Protein AF-A0A3D4HTX9-F1 (afdb_monomer_lite)

Secondary structure (DSSP, 8-state):
--GGG--TTTT-PPPHHHHHHHHHHHHTSHHHHHHHHHHHHHHTT--S-SSPPPS-TT--EE----TT-EE-TTSSEE--S---EETT--TTTS----SSSEEEEEEEEETTTEEEEEEEETTS-EEEEEEES-PPTT--TT-B-

Radius of gyration: 19.21 Å; chains: 1; bounding box: 42×36×50 Å

pLDDT: mean 89.52, std 12.42, range [41.66, 98.75]

Foldseek 3Di:
DPPVVDDVVVPPDDDPVRVVVVCVVCVPDPVNVVVVLVCCQVPVFFDDDFWDDDPDPQWAWDKDDQAQPFDPPPHTDGDHDIDIHTPVNDAPPIHTDDRGWFFFQDFDQDPVFGTKTWGQHPSGHIDIHGPHPDDDPPDDGGDTD

Structure (mmCIF, N/CA/C/O backbone):
data_AF-A0A3D4HTX9-F1
#
_entry.id   AF-A0A3D4HTX9-F1
#
loop_
_atom_site.group_PDB
_atom_site.id
_atom_site.type_symbol
_atom_site.label_atom_id
_atom_site.label_alt_id
_atom_site.label_comp_id
_atom_site.label_asym_id
_atom_site.label_entity_id
_atom_site.label_seq_id
_atom_site.pdbx_PDB_ins_code
_atom_site.Cartn_x
_atom_site.Cartn_y
_atom_site.Cartn_z
_atom_site.occupancy
_atom_site.B_iso_or_equiv
_atom_site.auth_seq_id
_atom_site.auth_comp_id
_atom_site.auth_asym_id
_atom_site.auth_atom_id
_atom_site.pdbx_PDB_model_num
ATOM 1 N N . MET A 1 1 ? -4.707 14.295 31.485 1.00 51.66 1 MET A N 1
ATOM 2 C CA . MET A 1 1 ? -3.498 13.962 30.713 1.00 51.66 1 MET A CA 1
ATOM 3 C C . MET A 1 1 ? -3.699 14.577 29.348 1.00 51.66 1 MET A C 1
ATOM 5 O O . MET A 1 1 ? -4.655 14.196 28.680 1.00 51.66 1 MET A O 1
ATOM 9 N N . LEU A 1 2 ? -2.941 15.618 29.012 1.00 41.66 2 LEU A N 1
ATOM 10 C CA . LEU A 1 2 ? -3.003 16.187 27.670 1.00 41.66 2 LEU A CA 1
ATOM 11 C C . LEU A 1 2 ? -2.277 15.216 26.729 1.00 41.66 2 LEU A C 1
ATOM 13 O O . LEU A 1 2 ? -1.328 14.555 27.142 1.00 41.66 2 LEU A O 1
ATOM 17 N N . ILE A 1 3 ? -2.712 15.106 25.471 1.00 51.06 3 ILE A N 1
ATOM 18 C CA . ILE A 1 3 ? -2.022 14.273 24.464 1.00 51.06 3 ILE A CA 1
ATOM 19 C C . ILE A 1 3 ? -0.547 14.685 24.311 1.00 51.06 3 ILE A C 1
ATOM 21 O O . ILE A 1 3 ? 0.299 13.838 24.049 1.00 51.06 3 ILE A O 1
ATOM 25 N N . SER A 1 4 ? -0.229 15.960 24.563 1.00 52.72 4 SER A N 1
ATOM 26 C CA . SER A 1 4 ? 1.136 16.500 24.596 1.00 52.72 4 SER A CA 1
ATOM 27 C C . SER A 1 4 ? 2.040 15.871 25.659 1.00 52.72 4 SER A C 1
ATOM 29 O O . SER A 1 4 ? 3.257 15.945 25.531 1.00 52.72 4 SER A O 1
ATOM 31 N N . ASP A 1 5 ? 1.462 15.254 26.691 1.00 53.94 5 ASP A N 1
ATOM 32 C CA . ASP A 1 5 ? 2.202 14.626 27.789 1.00 53.94 5 ASP A CA 1
ATOM 33 C C . ASP A 1 5 ? 2.486 13.139 27.505 1.00 53.94 5 ASP A C 1
ATOM 35 O O . ASP A 1 5 ? 3.196 12.477 28.263 1.00 53.94 5 ASP A O 1
ATOM 39 N N . TYR A 1 6 ? 1.912 12.583 26.431 1.00 54.50 6 TYR A N 1
ATOM 40 C CA . TYR A 1 6 ? 2.087 11.186 26.057 1.00 54.50 6 TYR A CA 1
ATOM 41 C C . TYR A 1 6 ? 3.296 11.035 25.129 1.00 54.50 6 TYR A C 1
ATOM 43 O O . TYR A 1 6 ? 3.197 11.194 23.915 1.00 54.50 6 TYR A O 1
ATOM 51 N N . ASN A 1 7 ? 4.453 10.717 25.713 1.00 62.38 7 ASN A N 1
ATOM 52 C CA . ASN A 1 7 ? 5.660 10.362 24.971 1.00 62.38 7 ASN A CA 1
ATOM 53 C C . ASN A 1 7 ? 5.881 8.836 25.027 1.00 62.38 7 ASN A C 1
ATOM 55 O O . ASN A 1 7 ? 6.465 8.347 25.998 1.00 62.38 7 ASN A O 1
ATOM 59 N N . PRO A 1 8 ? 5.452 8.068 24.008 1.00 59.66 8 PRO A N 1
ATOM 60 C CA . PRO A 1 8 ? 5.599 6.611 24.001 1.00 59.66 8 PRO A CA 1
ATOM 61 C C . PRO A 1 8 ? 7.064 6.151 24.016 1.00 59.66 8 PRO A C 1
ATOM 63 O O . PRO A 1 8 ? 7.351 5.074 24.526 1.00 59.66 8 PRO A O 1
ATOM 66 N N . VAL A 1 9 ? 8.001 6.977 23.536 1.00 62.03 9 VAL A N 1
ATOM 67 C CA . VAL A 1 9 ? 9.443 6.671 23.546 1.00 62.03 9 VAL A CA 1
ATOM 68 C C . VAL A 1 9 ? 10.028 6.777 24.959 1.00 62.03 9 VAL A C 1
ATOM 70 O O . VAL A 1 9 ? 10.940 6.034 25.311 1.00 62.03 9 VAL A O 1
ATOM 73 N N . ALA A 1 10 ? 9.484 7.663 25.797 1.00 65.81 10 ALA A N 1
ATOM 74 C CA . ALA A 1 10 ? 9.936 7.847 27.177 1.00 65.81 10 ALA A CA 1
ATOM 75 C C . ALA A 1 10 ? 9.353 6.817 28.162 1.00 65.81 10 ALA A C 1
ATOM 77 O O . ALA A 1 10 ? 9.850 6.699 29.280 1.00 65.81 10 ALA A O 1
ATOM 78 N N . LEU A 1 11 ? 8.307 6.080 27.772 1.00 63.59 11 LEU A N 1
ATOM 79 C CA . LEU A 1 11 ? 7.561 5.189 28.670 1.00 63.59 11 LEU A CA 1
ATOM 80 C C . LEU A 1 11 ? 8.224 3.822 28.907 1.00 63.59 11 LEU A C 1
ATOM 82 O O . LEU A 1 11 ? 7.716 3.038 29.709 1.00 63.59 11 LEU A O 1
ATOM 86 N N . GLY A 1 12 ? 9.368 3.543 28.275 1.00 68.06 12 GLY A N 1
ATOM 87 C CA . GLY A 1 12 ? 10.010 2.233 28.357 1.00 68.06 12 GLY A CA 1
ATOM 88 C C . GLY A 1 12 ? 9.109 1.110 27.824 1.00 68.06 12 GLY A C 1
ATOM 89 O O . GLY A 1 12 ? 8.033 1.344 27.273 1.00 68.06 12 GLY A O 1
ATOM 90 N N . GLN A 1 13 ? 9.556 -0.137 27.960 1.00 76.38 13 GLN A N 1
ATOM 91 C CA . GLN A 1 13 ? 8.754 -1.283 27.541 1.00 76.38 13 GLN A CA 1
ATOM 92 C C . GLN A 1 13 ? 7.675 -1.564 28.597 1.00 76.38 13 GLN A C 1
ATOM 94 O O . GLN A 1 13 ? 7.988 -1.878 29.745 1.00 76.38 13 GLN A O 1
ATOM 99 N N . ILE A 1 14 ? 6.402 -1.439 28.219 1.00 80.81 14 ILE A N 1
ATOM 100 C CA . ILE A 1 14 ? 5.271 -1.799 29.083 1.00 80.81 14 ILE A CA 1
ATOM 101 C C . ILE A 1 14 ? 5.189 -3.327 29.152 1.00 80.81 14 ILE A C 1
ATOM 103 O O . ILE A 1 14 ? 5.226 -3.994 28.118 1.00 80.81 14 ILE A O 1
ATOM 107 N N . ASP A 1 15 ? 5.060 -3.893 30.353 1.00 88.50 15 ASP A N 1
ATOM 108 C CA . ASP A 1 15 ? 4.921 -5.339 30.504 1.00 88.50 15 ASP A CA 1
ATOM 109 C C . ASP A 1 15 ? 3.583 -5.848 29.934 1.00 88.50 15 ASP A C 1
ATOM 111 O O . ASP A 1 15 ? 2.560 -5.152 29.938 1.00 88.50 15 ASP A O 1
ATOM 115 N N . ASN A 1 16 ? 3.578 -7.101 29.474 1.00 87.44 16 ASN A N 1
ATOM 116 C CA . ASN A 1 16 ? 2.418 -7.700 28.814 1.00 87.44 16 ASN A CA 1
ATOM 117 C C . ASN A 1 16 ? 1.158 -7.697 29.692 1.00 87.44 16 ASN A C 1
ATOM 119 O O . ASN A 1 16 ? 0.053 -7.547 29.173 1.00 87.44 16 ASN A O 1
ATOM 123 N N . VAL A 1 17 ? 1.288 -7.849 31.014 1.00 91.50 17 VAL A N 1
ATOM 124 C CA . VAL A 1 17 ? 0.128 -7.898 31.915 1.00 91.50 17 VAL A CA 1
ATOM 125 C C . VAL A 1 17 ? -0.515 -6.520 32.007 1.00 91.50 17 VAL A C 1
ATOM 127 O O . VAL A 1 17 ? -1.736 -6.395 31.872 1.00 91.50 17 VAL A O 1
ATOM 130 N N . THR A 1 18 ? 0.293 -5.480 32.204 1.00 89.00 18 THR A N 1
ATOM 131 C CA . THR A 1 18 ? -0.173 -4.092 32.244 1.00 89.00 18 THR A CA 1
ATOM 132 C C . THR A 1 18 ? -0.785 -3.678 30.909 1.00 89.00 18 THR A C 1
ATOM 134 O O . THR A 1 18 ? -1.887 -3.121 30.894 1.00 89.00 18 THR A O 1
ATOM 137 N N . PHE A 1 19 ? -0.140 -4.022 29.792 1.00 87.69 19 PHE A N 1
ATOM 138 C CA . PHE A 1 19 ? -0.661 -3.757 28.452 1.00 87.69 19 PHE A CA 1
ATOM 139 C C . PHE A 1 19 ? -2.030 -4.417 28.226 1.00 87.69 19 PHE A C 1
ATOM 141 O O . PHE A 1 19 ? -3.003 -3.731 27.910 1.00 87.69 19 PHE A O 1
ATOM 148 N N . LEU A 1 20 ? -2.148 -5.728 28.472 1.00 89.38 20 LEU A N 1
ATOM 149 C CA . LEU A 1 20 ? -3.397 -6.471 28.271 1.00 89.38 20 LEU A CA 1
ATOM 150 C C . LEU A 1 20 ? -4.530 -5.966 29.170 1.00 89.38 20 LEU A C 1
ATOM 152 O O . LEU A 1 20 ? -5.677 -5.883 28.729 1.00 89.38 20 LEU A O 1
ATOM 156 N N . ARG A 1 21 ? -4.234 -5.581 30.419 1.00 91.00 21 ARG A N 1
ATOM 157 C CA . ARG A 1 21 ? -5.223 -4.954 31.313 1.00 91.00 21 ARG A CA 1
ATOM 158 C C 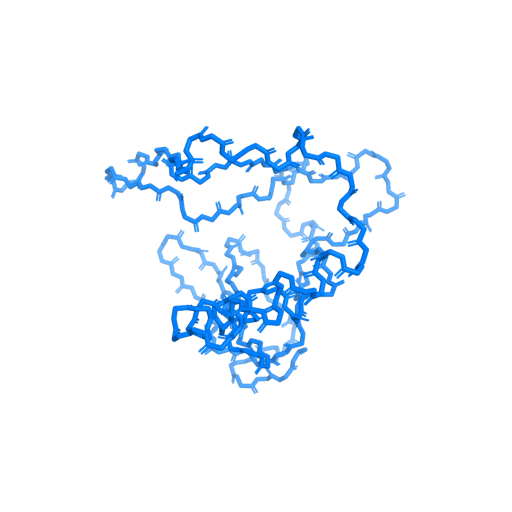. ARG A 1 21 ? -5.713 -3.617 30.763 1.00 91.00 21 ARG A C 1
ATOM 160 O O . ARG A 1 21 ? -6.918 -3.363 30.786 1.00 91.00 21 ARG A O 1
ATOM 167 N N . GLY A 1 22 ? -4.797 -2.786 30.265 1.00 89.25 22 GLY A N 1
ATOM 168 C CA . GLY A 1 22 ? -5.118 -1.517 29.616 1.00 89.25 22 GLY A CA 1
ATOM 169 C C . GLY A 1 22 ? -6.029 -1.720 28.408 1.00 89.25 22 GLY A C 1
ATOM 170 O O . GLY A 1 22 ? -7.126 -1.162 28.373 1.00 89.25 22 GLY A O 1
ATOM 171 N N . ILE A 1 23 ? -5.623 -2.591 27.480 1.00 90.06 23 ILE A N 1
ATOM 172 C CA . ILE A 1 23 ? -6.394 -2.932 26.278 1.00 90.06 23 ILE A CA 1
ATOM 173 C C . ILE A 1 23 ? -7.769 -3.505 26.630 1.00 90.06 23 ILE A C 1
ATOM 175 O O . ILE A 1 23 ? -8.771 -3.044 26.094 1.00 90.06 23 ILE A O 1
ATOM 179 N N . ASN A 1 24 ? -7.879 -4.440 27.576 1.00 92.00 24 ASN A N 1
ATOM 180 C CA . ASN A 1 24 ? -9.179 -4.990 27.984 1.00 92.00 24 ASN A CA 1
ATOM 181 C C . ASN A 1 24 ? -10.127 -3.907 28.539 1.00 92.00 24 ASN A C 1
ATOM 183 O O . ASN A 1 24 ? -11.341 -3.965 28.343 1.00 92.00 24 ASN A O 1
ATOM 187 N N . LYS A 1 25 ? -9.582 -2.885 29.211 1.00 91.69 25 LYS A N 1
ATOM 188 C CA . LYS A 1 25 ? -10.377 -1.760 29.710 1.00 91.69 25 LYS A CA 1
ATOM 189 C C . LYS A 1 25 ? -10.875 -0.864 28.573 1.00 91.69 25 LYS A C 1
ATOM 191 O O . LYS A 1 25 ? -12.055 -0.524 28.558 1.00 91.69 25 LYS A O 1
ATOM 196 N N . VAL A 1 26 ? -9.996 -0.469 27.648 1.00 92.69 26 VAL A N 1
ATOM 197 C CA . VAL A 1 26 ? -10.349 0.489 26.582 1.00 92.69 26 VAL A CA 1
ATOM 198 C C . VAL A 1 26 ? -11.076 -0.161 25.410 1.00 92.69 26 VAL A C 1
ATOM 200 O O . VAL A 1 26 ? -11.899 0.496 24.778 1.00 92.69 26 VAL A O 1
ATOM 203 N N . SER A 1 27 ? -10.848 -1.452 25.165 1.00 93.88 27 SER A N 1
ATOM 204 C CA . SER A 1 27 ? -11.434 -2.181 24.036 1.00 93.88 27 SER A CA 1
ATOM 205 C C . SER A 1 27 ? -12.952 -2.203 24.054 1.00 93.88 27 SER A C 1
ATOM 207 O O . SER A 1 27 ? -13.571 -2.239 23.005 1.00 93.88 27 SER A O 1
ATOM 209 N N . LYS A 1 28 ? -13.584 -2.102 25.221 1.00 92.81 28 LYS A N 1
ATOM 210 C CA . LYS A 1 28 ? -15.049 -2.083 25.330 1.00 92.81 28 LYS A CA 1
ATOM 211 C C . LYS A 1 28 ? -15.675 -0.743 24.938 1.00 92.81 28 LYS A C 1
ATOM 213 O O . LYS A 1 28 ? -16.896 -0.631 24.905 1.00 92.81 28 LYS A O 1
ATOM 218 N N . THR A 1 29 ? -14.866 0.289 24.706 1.00 95.88 29 THR A N 1
ATOM 219 C CA . THR A 1 29 ? -15.366 1.617 24.339 1.00 95.88 29 THR A CA 1
ATOM 220 C C . THR A 1 29 ? -15.683 1.685 22.848 1.00 95.88 29 THR A C 1
ATOM 222 O O . THR A 1 29 ? -14.976 1.101 22.029 1.00 95.88 29 THR A O 1
ATOM 225 N N . GLN A 1 30 ? -16.721 2.442 22.486 1.00 96.12 30 GLN A N 1
ATOM 226 C CA . GLN A 1 30 ? -17.113 2.634 21.087 1.00 96.12 30 GLN A CA 1
ATOM 227 C C . GLN A 1 30 ? -15.985 3.254 20.253 1.00 96.12 30 GLN A C 1
ATOM 229 O O . GLN A 1 30 ? -15.712 2.783 19.157 1.00 96.12 30 GLN A O 1
ATOM 234 N N . ILE A 1 31 ? -15.290 4.255 20.808 1.00 94.94 31 ILE A N 1
ATOM 235 C CA . ILE A 1 31 ? -14.162 4.921 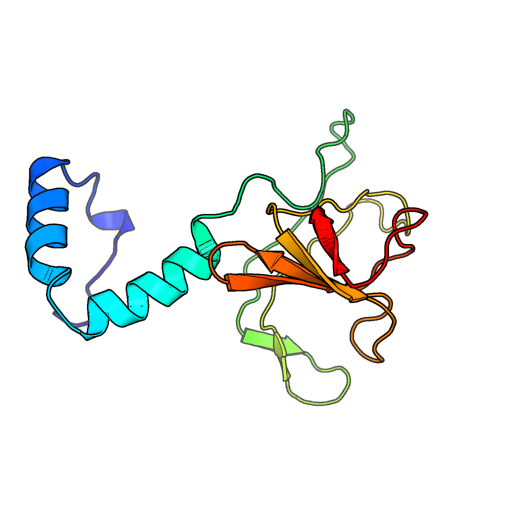20.141 1.00 94.94 31 ILE A CA 1
ATOM 236 C C . ILE A 1 31 ? -13.052 3.919 19.830 1.00 94.94 31 ILE A C 1
ATOM 238 O O . ILE A 1 31 ? -12.526 3.921 18.724 1.00 94.94 31 ILE A O 1
ATOM 242 N N . PHE A 1 32 ? -12.697 3.046 20.780 1.00 94.69 32 PHE A N 1
ATOM 243 C CA . PHE A 1 32 ? -11.680 2.035 20.511 1.00 94.69 32 PHE A CA 1
ATOM 244 C C . PHE A 1 32 ? -12.124 1.082 19.407 1.00 94.69 32 PHE A C 1
ATOM 246 O O . PHE A 1 32 ? -11.333 0.807 18.519 1.00 94.69 32 PHE A O 1
ATOM 253 N N . GLN A 1 33 ? -13.360 0.581 19.455 1.00 94.06 33 GLN A N 1
ATOM 254 C CA . GLN A 1 33 ? -13.867 -0.354 18.446 1.00 94.06 33 GLN A CA 1
ATOM 255 C C . GLN A 1 33 ? -13.880 0.267 17.045 1.00 94.06 33 GLN A C 1
ATOM 257 O O . GLN A 1 33 ? -13.487 -0.384 16.083 1.00 94.06 33 GLN A O 1
ATOM 262 N N . GLU A 1 34 ? -14.258 1.542 16.941 1.00 94.88 34 GLU A N 1
ATOM 263 C CA . GLU A 1 34 ? -14.198 2.283 15.683 1.00 94.88 34 GLU A CA 1
ATOM 264 C C . GLU A 1 34 ? -12.752 2.455 15.196 1.00 94.88 34 GLU A C 1
ATOM 266 O O . GLU A 1 34 ? -12.423 2.071 14.076 1.00 94.88 34 GLU A O 1
ATOM 271 N N . MET A 1 35 ? -11.867 2.980 16.050 1.00 95.06 35 MET A N 1
ATOM 272 C CA . MET A 1 35 ? -10.464 3.201 15.691 1.00 95.06 35 MET A CA 1
ATOM 273 C C . MET A 1 35 ? -9.748 1.897 15.349 1.00 95.06 35 MET A C 1
ATOM 275 O O . MET A 1 35 ? -8.950 1.866 14.417 1.00 95.06 35 MET A O 1
ATOM 279 N N . TYR A 1 36 ? -10.042 0.819 16.077 1.00 94.00 36 TYR A N 1
ATOM 280 C CA . TYR A 1 36 ? -9.474 -0.499 15.835 1.00 94.00 36 TYR A CA 1
ATOM 281 C C . TYR A 1 36 ? -9.751 -0.961 14.407 1.00 94.00 36 TYR A C 1
ATOM 283 O O . TYR A 1 36 ? -8.818 -1.410 13.759 1.00 94.00 36 TYR A O 1
ATOM 291 N N . GLY A 1 37 ? -10.966 -0.765 13.883 1.00 94.00 37 GLY A N 1
ATOM 292 C CA . GLY A 1 37 ? -11.277 -1.097 12.489 1.00 94.00 37 GLY A CA 1
ATOM 293 C C . GLY A 1 37 ? -10.395 -0.352 11.479 1.00 94.00 37 GLY A C 1
ATOM 294 O O . GLY A 1 37 ? -9.918 -0.954 10.521 1.00 94.00 37 GLY A O 1
ATOM 295 N N . TYR A 1 38 ? -10.109 0.935 11.712 1.00 95.25 38 TYR A N 1
ATOM 296 C CA . TYR A 1 38 ? -9.196 1.695 10.848 1.00 95.25 38 TYR A CA 1
ATOM 297 C C . TYR A 1 38 ? -7.749 1.203 10.954 1.00 95.25 38 TYR A C 1
ATOM 299 O O . TYR A 1 38 ? -7.071 1.072 9.937 1.00 95.25 38 TYR A O 1
ATOM 307 N N . TYR A 1 39 ? -7.265 0.921 12.166 1.00 95.44 39 TYR A N 1
ATOM 308 C CA . TYR A 1 39 ? -5.908 0.405 12.360 1.00 95.44 39 TYR A CA 1
ATOM 309 C C . TYR A 1 39 ? -5.739 -1.006 11.801 1.00 95.44 39 TYR A C 1
ATOM 311 O O . TYR A 1 39 ? -4.708 -1.286 11.199 1.00 95.44 39 TYR A O 1
ATOM 319 N N . ASP A 1 40 ? -6.740 -1.867 11.968 1.00 95.94 40 ASP A N 1
ATOM 320 C CA . ASP A 1 40 ? -6.763 -3.221 11.421 1.00 95.94 40 ASP A CA 1
ATOM 321 C C . ASP A 1 40 ? -6.651 -3.170 9.894 1.00 95.94 40 ASP A C 1
ATOM 323 O O . ASP A 1 40 ? -5.695 -3.699 9.334 1.00 95.94 40 ASP A O 1
ATOM 327 N N . ALA A 1 41 ? -7.502 -2.373 9.237 1.00 96.44 41 ALA A N 1
ATOM 328 C CA . ALA A 1 41 ? -7.460 -2.160 7.791 1.00 96.44 41 ALA A CA 1
ATOM 329 C C . ALA A 1 41 ? -6.090 -1.686 7.265 1.00 96.44 41 ALA A C 1
ATOM 331 O O . ALA A 1 41 ? -5.721 -2.012 6.139 1.00 96.44 41 ALA A O 1
ATOM 332 N N . ILE A 1 42 ? -5.339 -0.905 8.048 1.00 95.06 42 ILE A N 1
ATOM 333 C CA . ILE A 1 42 ? -4.032 -0.367 7.640 1.00 95.06 42 ILE A CA 1
ATOM 334 C C . ILE A 1 42 ? -2.891 -1.347 7.940 1.00 95.06 42 ILE A C 1
ATOM 336 O O . ILE A 1 42 ? -1.955 -1.447 7.148 1.00 95.06 42 ILE A O 1
ATOM 340 N N . LEU A 1 43 ? -2.924 -2.022 9.092 1.00 96.56 43 LEU A N 1
ATOM 341 C CA . LEU A 1 43 ? -1.751 -2.691 9.662 1.00 96.56 43 LEU A CA 1
ATOM 342 C C . LEU A 1 43 ? -1.809 -4.219 9.600 1.00 96.56 43 LEU A C 1
ATOM 344 O O . LEU A 1 43 ? -0.748 -4.837 9.532 1.00 96.56 43 LEU A O 1
ATOM 348 N N . SER A 1 44 ? -2.992 -4.841 9.642 1.00 96.06 44 SER A N 1
ATOM 349 C CA . SER A 1 44 ? -3.106 -6.297 9.835 1.00 96.06 44 SER A CA 1
ATOM 350 C C . SER A 1 44 ? -2.598 -7.111 8.649 1.00 96.06 44 SER A C 1
ATOM 352 O O . SER A 1 44 ? -2.081 -8.212 8.827 1.00 96.06 44 SER A O 1
ATOM 354 N N . ASP A 1 45 ? -2.757 -6.568 7.441 1.00 97.94 45 ASP A N 1
ATOM 355 C CA . ASP A 1 45 ? -2.519 -7.295 6.193 1.00 97.94 45 ASP A CA 1
ATOM 356 C C . ASP A 1 45 ? -1.118 -7.062 5.614 1.00 97.94 45 ASP A C 1
ATOM 358 O O . ASP A 1 45 ? -0.754 -7.686 4.616 1.00 97.94 45 ASP A O 1
ATOM 362 N N . LEU A 1 46 ? -0.330 -6.168 6.221 1.00 97.56 46 LEU A N 1
ATOM 363 C CA . LEU A 1 46 ? 1.015 -5.821 5.768 1.00 97.56 46 LEU A CA 1
ATOM 364 C C . LEU A 1 46 ? 1.968 -7.015 5.897 1.00 97.56 46 LEU A C 1
ATOM 366 O O . LEU A 1 46 ? 2.217 -7.514 6.994 1.00 97.56 46 LEU A O 1
ATOM 370 N N . ARG A 1 47 ? 2.551 -7.440 4.772 1.00 97.31 47 ARG A N 1
ATOM 371 C CA . ARG A 1 47 ? 3.527 -8.543 4.701 1.00 97.31 47 ARG A CA 1
ATOM 372 C C . ARG A 1 47 ? 4.891 -8.122 4.190 1.00 97.31 47 ARG A C 1
ATOM 374 O O . ARG A 1 47 ? 5.902 -8.620 4.678 1.00 97.31 47 ARG A O 1
ATOM 381 N N . TYR A 1 48 ? 4.917 -7.222 3.215 1.00 96.62 48 TYR A N 1
ATOM 382 C CA . TYR A 1 48 ? 6.142 -6.823 2.533 1.00 96.62 48 TYR A CA 1
ATOM 383 C C . TYR A 1 48 ? 6.292 -5.308 2.478 1.00 96.62 48 TYR A C 1
ATOM 385 O O . TYR A 1 48 ? 5.317 -4.557 2.473 1.00 96.62 48 TYR A O 1
ATOM 393 N N . PHE A 1 49 ? 7.544 -4.869 2.389 1.00 96.88 49 PHE A N 1
ATOM 394 C CA . PHE A 1 49 ? 7.861 -3.541 1.884 1.00 96.88 49 PHE A CA 1
ATOM 395 C C . PHE A 1 49 ? 7.633 -3.525 0.355 1.00 96.88 49 PHE A C 1
ATOM 397 O O . PHE A 1 49 ? 7.933 -4.526 -0.298 1.00 96.88 49 PHE A O 1
ATOM 404 N N . PRO A 1 50 ? 7.104 -2.437 -0.239 1.00 97.44 50 PRO A N 1
ATOM 405 C CA . PRO A 1 50 ? 6.622 -2.449 -1.625 1.00 97.44 50 PRO A CA 1
ATOM 406 C C . PRO A 1 50 ? 7.725 -2.497 -2.689 1.00 97.44 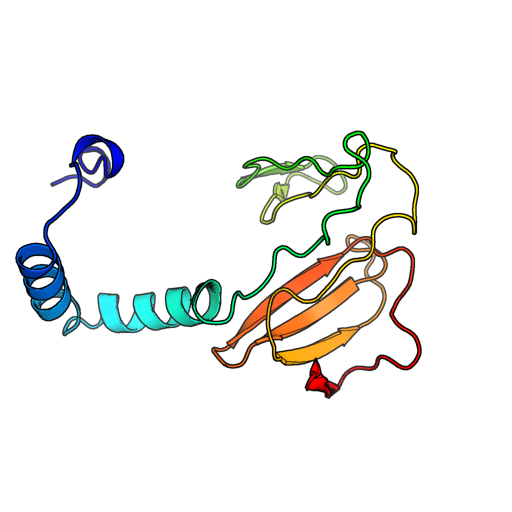50 PRO A C 1
ATOM 408 O O . PRO A 1 50 ? 7.420 -2.745 -3.851 1.00 97.44 50 PRO A O 1
ATOM 411 N N . VAL A 1 51 ? 8.990 -2.262 -2.328 1.00 96.56 51 VAL A N 1
ATOM 412 C CA . VAL A 1 51 ? 10.137 -2.401 -3.238 1.00 96.56 51 VAL A CA 1
ATOM 413 C C . VAL A 1 51 ? 11.038 -3.532 -2.733 1.00 96.56 51 VAL A C 1
ATOM 415 O O . VAL A 1 51 ? 11.613 -3.405 -1.651 1.00 96.56 51 VAL A O 1
ATOM 418 N N . PRO A 1 52 ? 11.171 -4.648 -3.468 1.00 93.94 52 PRO A N 1
ATOM 419 C CA . PRO A 1 52 ? 12.070 -5.732 -3.094 1.00 93.94 52 PRO A CA 1
ATOM 420 C C . PRO A 1 52 ? 13.518 -5.254 -2.972 1.00 93.94 52 PRO A C 1
ATOM 422 O O . PRO A 1 52 ? 13.984 -4.433 -3.763 1.00 93.94 52 PRO A O 1
ATOM 425 N N . LYS A 1 53 ? 14.247 -5.814 -2.003 1.00 90.25 53 LYS A N 1
ATOM 426 C CA . LYS A 1 53 ? 15.687 -5.585 -1.881 1.00 90.25 53 LYS A CA 1
ATOM 427 C C . LYS A 1 53 ? 16.404 -6.194 -3.089 1.00 90.25 53 LYS A C 1
ATOM 429 O O . LYS A 1 53 ? 16.126 -7.334 -3.455 1.00 90.25 53 LYS A O 1
ATOM 434 N N . ILE A 1 54 ? 17.324 -5.440 -3.677 1.00 86.62 54 ILE A N 1
ATOM 435 C CA . ILE A 1 54 ? 18.191 -5.900 -4.765 1.00 86.62 54 ILE A CA 1
ATOM 436 C C . ILE A 1 54 ? 19.539 -6.305 -4.153 1.00 86.62 54 ILE A C 1
ATOM 438 O O . ILE A 1 54 ? 20.025 -5.643 -3.237 1.00 86.62 54 ILE A O 1
ATOM 442 N N . ASP A 1 55 ? 20.152 -7.384 -4.648 1.00 78.19 55 ASP A N 1
ATOM 443 C CA . ASP A 1 55 ? 21.426 -7.942 -4.147 1.00 78.19 55 ASP A CA 1
ATOM 444 C C . ASP A 1 55 ? 22.667 -7.089 -4.506 1.00 78.19 55 ASP A C 1
ATOM 446 O O . ASP A 1 55 ? 23.770 -7.597 -4.698 1.00 78.19 55 ASP A O 1
ATOM 450 N N . SER A 1 56 ? 22.504 -5.770 -4.605 1.00 74.38 56 SER A N 1
ATOM 451 C CA . SER A 1 56 ? 23.579 -4.799 -4.788 1.00 74.38 56 SER A CA 1
ATOM 452 C C . SER A 1 56 ? 23.488 -3.769 -3.670 1.00 74.38 56 SER A C 1
ATOM 454 O O . SER A 1 56 ? 22.483 -3.075 -3.549 1.00 74.38 56 SER A O 1
ATOM 456 N N . GLU A 1 57 ? 24.540 -3.654 -2.857 1.00 68.44 57 GLU A N 1
ATOM 457 C CA . GLU A 1 57 ? 24.587 -2.713 -1.725 1.00 68.44 57 GLU A CA 1
ATOM 458 C C . GLU A 1 57 ? 24.460 -1.238 -2.150 1.00 68.44 57 GLU A C 1
ATOM 460 O O . GLU A 1 57 ? 24.152 -0.381 -1.325 1.00 68.44 57 GLU A O 1
ATOM 465 N N . GLU A 1 58 ? 24.664 -0.934 -3.435 1.00 75.19 58 GLU A N 1
ATOM 466 C CA . GLU A 1 58 ? 24.559 0.417 -3.993 1.00 75.19 58 GLU A CA 1
ATOM 467 C C . GLU A 1 58 ? 23.145 0.754 -4.507 1.00 75.19 58 GLU A C 1
ATOM 469 O O . GLU A 1 58 ? 22.808 1.930 -4.681 1.00 75.19 58 GLU A O 1
ATOM 474 N N . MET A 1 59 ? 22.306 -0.262 -4.738 1.00 81.44 59 MET A N 1
ATOM 475 C CA . MET A 1 59 ? 20.969 -0.113 -5.316 1.00 81.44 59 MET A CA 1
ATOM 476 C C . MET A 1 59 ? 19.904 -0.236 -4.229 1.00 81.44 59 MET A C 1
ATOM 478 O O . MET A 1 59 ? 19.473 -1.331 -3.874 1.00 81.44 59 MET A O 1
ATOM 482 N N . ASP A 1 60 ? 19.465 0.912 -3.719 1.00 87.50 60 ASP A N 1
ATOM 483 C CA . ASP A 1 60 ? 18.489 1.008 -2.637 1.00 87.50 60 ASP A CA 1
ATOM 484 C C . ASP A 1 60 ? 17.469 2.123 -2.904 1.00 87.50 60 ASP A C 1
ATOM 486 O O . ASP A 1 60 ? 17.599 2.934 -3.828 1.00 87.50 60 ASP A O 1
ATOM 490 N N . VAL A 1 61 ? 16.442 2.186 -2.069 1.00 93.75 61 VAL A N 1
ATOM 491 C CA . VAL A 1 61 ? 15.449 3.252 -2.080 1.00 93.75 61 VAL A CA 1
ATOM 492 C C . VAL A 1 61 ? 15.567 4.136 -0.849 1.00 93.75 61 VAL A C 1
ATOM 494 O O . VAL A 1 61 ? 16.010 3.721 0.219 1.00 93.75 61 VAL A O 1
ATOM 497 N N . ARG A 1 62 ? 15.141 5.391 -0.980 1.00 93.69 62 ARG A N 1
ATOM 498 C CA . ARG A 1 62 ? 15.086 6.341 0.136 1.00 93.69 62 ARG A CA 1
ATOM 499 C C . ARG A 1 62 ? 13.682 6.889 0.290 1.00 93.69 62 ARG A C 1
ATOM 501 O O . ARG A 1 62 ? 13.057 7.283 -0.687 1.00 93.69 62 ARG A O 1
ATOM 508 N N . PHE A 1 63 ? 13.208 6.958 1.522 1.00 94.75 63 PHE A N 1
ATOM 509 C CA . PHE A 1 63 ? 11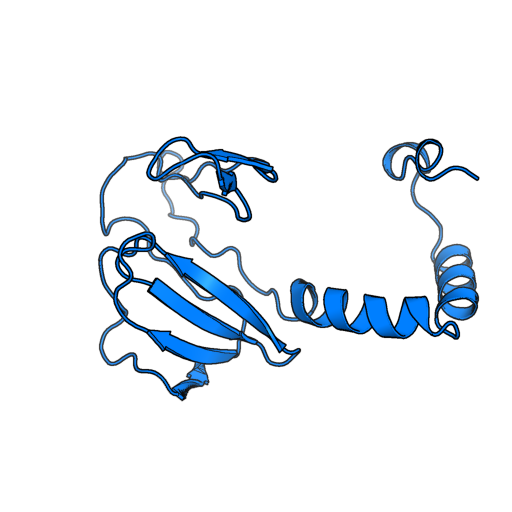.926 7.557 1.866 1.00 94.75 63 PHE A CA 1
ATOM 510 C C . PHE A 1 63 ? 12.041 8.266 3.215 1.00 94.75 63 PHE A C 1
ATOM 512 O O . PHE A 1 63 ? 12.975 8.033 3.983 1.00 94.75 63 PHE A O 1
ATOM 519 N N . GLY A 1 64 ? 11.097 9.154 3.496 1.00 92.25 64 GLY A N 1
ATOM 520 C CA . GLY A 1 64 ? 11.030 9.881 4.755 1.00 92.25 64 GLY A CA 1
ATOM 521 C C . GLY A 1 64 ? 9.604 10.312 5.052 1.00 92.25 64 GLY A C 1
ATOM 522 O O . GLY A 1 64 ? 8.739 10.269 4.173 1.00 92.25 64 GLY A O 1
ATOM 523 N N . ASP A 1 65 ? 9.364 10.730 6.292 1.00 91.19 65 ASP A N 1
ATOM 524 C CA . ASP A 1 65 ? 8.069 11.278 6.671 1.00 91.19 65 ASP A CA 1
ATOM 525 C C . ASP A 1 65 ? 7.870 12.633 5.986 1.00 91.19 65 ASP A C 1
ATOM 527 O O . ASP A 1 65 ? 8.576 13.611 6.236 1.00 91.19 65 ASP A O 1
ATOM 531 N N . THR A 1 66 ? 6.914 12.652 5.068 1.00 89.12 66 THR A N 1
ATOM 532 C CA . THR A 1 66 ? 6.496 13.846 4.337 1.00 89.12 66 THR A CA 1
ATOM 533 C C . THR A 1 66 ? 4.999 14.070 4.489 1.00 89.12 66 THR A C 1
ATOM 535 O O . THR A 1 66 ? 4.403 14.790 3.684 1.00 89.12 66 THR A O 1
ATOM 538 N N . TRP A 1 67 ? 4.380 13.483 5.521 1.00 89.56 67 TRP A N 1
ATOM 539 C CA . TRP A 1 67 ? 2.983 13.727 5.830 1.00 89.56 67 TRP A CA 1
ATOM 540 C C . TRP A 1 67 ? 2.764 15.230 6.009 1.00 89.56 67 TRP A C 1
ATOM 542 O O . TRP A 1 67 ? 3.467 15.913 6.752 1.00 89.56 67 TRP A O 1
ATOM 552 N N . TYR A 1 68 ? 1.797 15.770 5.274 1.00 88.50 68 TYR A N 1
ATOM 553 C CA . TYR A 1 68 ? 1.443 17.187 5.256 1.00 88.50 68 TYR A CA 1
ATOM 554 C C . TYR A 1 68 ? 2.497 18.144 4.670 1.00 88.50 68 TYR A C 1
ATOM 556 O O . TYR A 1 68 ? 2.274 19.360 4.677 1.00 88.50 68 TYR A O 1
ATOM 564 N N . ALA A 1 69 ? 3.581 17.634 4.076 1.00 84.94 69 ALA A N 1
ATOM 565 C CA . ALA A 1 69 ? 4.532 18.459 3.337 1.00 84.94 69 ALA A CA 1
ATOM 566 C C . ALA A 1 69 ? 3.839 19.195 2.173 1.00 84.94 69 ALA A C 1
ATOM 568 O O . ALA A 1 69 ? 2.906 18.680 1.546 1.00 84.94 69 ALA A O 1
ATOM 569 N N . LEU A 1 70 ? 4.283 20.421 1.884 1.00 81.19 70 LEU A N 1
ATOM 570 C CA . LEU A 1 70 ? 3.693 21.251 0.834 1.00 81.19 70 LEU A CA 1
ATOM 571 C C . LEU A 1 70 ? 4.011 20.689 -0.558 1.00 81.19 70 LEU A C 1
ATOM 573 O O . LEU A 1 70 ? 5.154 20.366 -0.871 1.00 81.19 70 LEU A O 1
ATOM 577 N N . ARG A 1 71 ? 2.992 20.630 -1.418 1.00 74.56 71 ARG A N 1
ATOM 578 C CA . ARG A 1 71 ? 3.128 20.384 -2.858 1.00 74.56 71 ARG A CA 1
ATOM 579 C C . ARG A 1 71 ? 2.679 21.637 -3.601 1.00 74.56 71 ARG A C 1
ATOM 581 O O . ARG A 1 71 ? 1.571 22.119 -3.371 1.00 74.56 71 ARG A O 1
ATOM 588 N N . GLU A 1 72 ? 3.533 22.149 -4.483 1.00 65.00 72 GLU A N 1
ATOM 589 C CA . GLU A 1 72 ? 3.275 23.388 -5.236 1.00 65.00 72 GLU A CA 1
ATOM 590 C C . GLU A 1 72 ? 2.690 23.127 -6.636 1.00 65.00 72 GLU A C 1
ATOM 592 O O . GLU A 1 72 ? 1.953 23.956 -7.175 1.00 65.00 72 GLU A O 1
ATOM 597 N N . TYR A 1 73 ? 2.950 21.948 -7.217 1.00 65.00 73 TYR A N 1
ATOM 598 C CA . TYR A 1 73 ? 2.447 21.589 -8.544 1.00 65.00 73 TYR A CA 1
ATOM 599 C C . TYR A 1 73 ? 0.922 21.367 -8.545 1.00 65.00 73 TYR A C 1
ATOM 601 O O . TYR A 1 73 ? 0.387 20.461 -7.883 1.00 65.00 73 TYR A O 1
ATOM 609 N N . GLY A 1 74 ? 0.218 22.195 -9.327 1.00 60.22 74 GLY A N 1
ATOM 610 C CA . GLY A 1 74 ? -1.240 22.168 -9.459 1.00 60.22 74 GLY A CA 1
ATOM 611 C C . GLY A 1 74 ? -1.998 22.780 -8.271 1.00 60.22 74 GLY A C 1
ATOM 612 O O . GLY A 1 74 ? -3.116 22.346 -7.992 1.00 60.22 74 GLY A O 1
ATOM 613 N N . GLY A 1 75 ? -1.391 23.742 -7.561 1.00 69.50 75 GLY A N 1
ATOM 614 C CA . GLY A 1 75 ? -1.983 24.474 -6.431 1.00 69.50 75 GLY A CA 1
ATOM 615 C C . GLY A 1 75 ? -1.469 24.021 -5.059 1.00 69.50 75 GLY A C 1
ATOM 616 O O . GLY A 1 75 ? -0.779 23.012 -4.955 1.00 69.50 75 GLY A O 1
ATOM 617 N N . LYS A 1 76 ? -1.821 24.760 -3.992 1.00 72.00 76 LYS A N 1
ATOM 618 C CA . LYS A 1 76 ? -1.412 24.452 -2.607 1.00 72.00 76 LYS A CA 1
ATOM 619 C C . LYS A 1 76 ? -2.100 23.177 -2.117 1.00 72.00 76 LYS A C 1
ATOM 621 O O . LYS A 1 76 ? -3.258 23.218 -1.706 1.00 72.00 76 LYS A O 1
ATOM 626 N N . ARG A 1 77 ? -1.385 22.053 -2.145 1.00 80.19 77 ARG A N 1
ATOM 627 C CA . ARG A 1 77 ? -1.844 20.771 -1.591 1.00 80.19 77 ARG A CA 1
ATOM 628 C C . ARG A 1 77 ? -0.883 20.270 -0.524 1.00 80.19 77 ARG A C 1
ATOM 630 O O . ARG A 1 77 ? 0.269 20.695 -0.460 1.00 80.19 77 ARG A O 1
ATOM 637 N N . ARG A 1 78 ? -1.384 19.366 0.310 1.00 84.12 78 ARG A N 1
ATOM 638 C CA . ARG A 1 78 ? -0.600 18.634 1.302 1.00 84.12 78 ARG A CA 1
ATOM 639 C C . ARG A 1 78 ? -0.303 17.242 0.763 1.00 84.12 78 ARG A C 1
ATOM 641 O O . ARG A 1 78 ? -1.102 16.693 0.006 1.00 84.12 78 ARG A O 1
ATOM 648 N N . HIS A 1 79 ? 0.871 16.716 1.083 1.00 87.00 79 HIS A N 1
ATOM 649 C CA . HIS A 1 79 ? 1.230 15.352 0.739 1.00 87.00 79 HIS A CA 1
ATOM 650 C C . HIS A 1 79 ? 0.618 14.379 1.754 1.00 87.00 79 HIS A C 1
ATOM 652 O O . HIS A 1 79 ? 0.828 14.524 2.955 1.00 87.00 79 HIS A O 1
ATOM 658 N N . GLU A 1 80 ? -0.162 13.419 1.266 1.00 90.06 80 GLU A N 1
ATOM 659 C CA . GLU A 1 80 ? -0.920 12.452 2.079 1.00 90.06 80 GLU A CA 1
ATOM 660 C C . GLU A 1 80 ? -0.450 11.014 1.800 1.00 90.06 80 GLU A C 1
ATOM 662 O O . GLU A 1 80 ? -1.224 10.064 1.842 1.00 90.06 80 GLU A O 1
ATOM 667 N N . GLY A 1 81 ? 0.831 10.860 1.465 1.00 91.69 81 GLY A N 1
ATOM 668 C CA . GLY A 1 81 ? 1.456 9.579 1.168 1.00 91.69 81 GLY A CA 1
ATOM 669 C C . GLY A 1 81 ? 2.946 9.603 1.486 1.00 91.69 81 GLY A C 1
ATOM 670 O O . GLY A 1 81 ? 3.441 10.524 2.140 1.00 91.69 81 GLY A O 1
ATOM 671 N N . THR A 1 82 ? 3.655 8.598 0.985 1.00 94.62 82 THR A N 1
ATOM 672 C CA . THR A 1 82 ? 5.104 8.464 1.134 1.00 94.62 82 THR A CA 1
ATOM 673 C C . THR A 1 82 ? 5.710 8.224 -0.238 1.00 94.62 82 THR A C 1
ATOM 675 O O . THR A 1 82 ? 5.362 7.253 -0.906 1.00 94.62 82 THR A O 1
ATOM 678 N N . ASP A 1 83 ? 6.632 9.095 -0.643 1.00 94.81 83 ASP A N 1
ATOM 679 C CA . ASP A 1 83 ? 7.411 8.884 -1.858 1.00 94.81 83 ASP A CA 1
ATOM 680 C C . ASP A 1 83 ? 8.600 7.973 -1.533 1.00 94.81 83 ASP A C 1
ATOM 682 O O . ASP A 1 83 ? 9.367 8.243 -0.604 1.00 94.81 83 ASP A O 1
ATOM 686 N N . ILE A 1 84 ? 8.759 6.909 -2.318 1.00 95.94 84 ILE A N 1
ATOM 687 C CA . ILE A 1 84 ? 9.899 5.994 -2.248 1.00 95.94 84 ILE A CA 1
ATOM 688 C C . ILE A 1 84 ? 10.787 6.281 -3.459 1.00 95.94 84 ILE A C 1
ATOM 690 O O . ILE A 1 84 ? 10.439 5.965 -4.594 1.00 95.94 84 ILE A O 1
ATOM 694 N N . MET A 1 85 ? 11.920 6.933 -3.215 1.00 95.19 85 MET A N 1
ATOM 695 C CA . MET A 1 85 ? 12.820 7.430 -4.251 1.00 95.19 85 MET A CA 1
ATOM 696 C C . MET A 1 85 ? 13.832 6.357 -4.646 1.00 95.19 85 MET A C 1
ATOM 698 O O . MET A 1 85 ? 14.607 5.900 -3.804 1.00 95.19 85 MET A O 1
ATOM 702 N N . ALA A 1 86 ? 13.865 6.003 -5.929 1.00 93.56 86 ALA A N 1
ATOM 703 C CA . ALA A 1 86 ? 14.906 5.162 -6.514 1.00 93.56 86 ALA A CA 1
ATOM 704 C C . ALA A 1 86 ? 16.265 5.882 -6.482 1.00 93.56 86 ALA A C 1
ATOM 706 O O . ALA A 1 86 ? 16.363 7.020 -6.946 1.00 93.56 86 ALA A O 1
ATOM 707 N N . CYS A 1 87 ? 17.325 5.238 -5.975 1.00 92.94 87 CYS A N 1
ATOM 708 C CA . CYS A 1 87 ? 18.649 5.871 -5.894 1.00 92.94 87 CYS A CA 1
ATOM 709 C C . CYS A 1 87 ? 19.261 6.193 -7.268 1.00 92.94 87 CYS A C 1
ATOM 711 O O . CYS A 1 87 ? 19.963 7.194 -7.401 1.00 92.94 87 CYS A O 1
ATOM 713 N N . ASN A 1 88 ? 18.986 5.365 -8.279 1.00 92.31 88 ASN A N 1
ATOM 714 C CA . ASN A 1 88 ? 19.546 5.487 -9.625 1.00 92.31 88 ASN A CA 1
ATOM 715 C C . ASN A 1 88 ? 18.731 6.407 -10.550 1.00 92.31 88 ASN A C 1
ATOM 717 O O . ASN A 1 88 ? 19.214 6.771 -11.617 1.00 92.31 88 ASN A O 1
ATOM 721 N N . ASN A 1 89 ? 17.517 6.802 -10.144 1.00 93.00 89 ASN A N 1
ATOM 722 C CA . ASN A 1 89 ? 16.595 7.613 -10.945 1.00 93.00 89 ASN A CA 1
ATOM 723 C C . ASN A 1 89 ? 16.279 7.012 -12.339 1.00 93.00 89 ASN A C 1
ATOM 725 O O . ASN A 1 89 ? 16.031 7.741 -13.302 1.00 93.00 89 ASN A O 1
ATOM 729 N N . GLU A 1 90 ? 16.279 5.680 -12.457 1.00 94.06 90 GLU A N 1
ATOM 730 C CA . GLU A 1 90 ? 15.952 4.967 -13.696 1.00 94.06 90 GLU A CA 1
ATOM 731 C C . GLU A 1 90 ? 14.531 4.386 -13.645 1.00 94.06 90 GLU A C 1
ATOM 733 O O . GLU A 1 90 ? 14.167 3.631 -12.741 1.00 94.06 90 GLU A O 1
ATOM 738 N N . ARG A 1 91 ? 13.706 4.722 -14.645 1.00 94.50 91 ARG A N 1
ATOM 739 C CA . ARG A 1 91 ? 12.348 4.169 -14.774 1.00 94.50 91 ARG A CA 1
ATOM 740 C C . ARG A 1 91 ? 12.394 2.678 -15.117 1.00 94.50 91 ARG A C 1
ATOM 742 O O . ARG A 1 91 ? 13.246 2.251 -15.892 1.00 94.50 91 ARG A O 1
ATOM 749 N N . GLY A 1 92 ? 11.457 1.905 -14.572 1.00 94.25 92 GLY A N 1
ATOM 750 C CA . GLY A 1 92 ? 11.334 0.470 -14.856 1.00 94.25 92 GLY A CA 1
ATOM 751 C C . GLY A 1 92 ? 12.439 -0.405 -14.251 1.00 94.25 92 GLY A C 1
ATOM 752 O O . GLY A 1 92 ? 12.458 -1.602 -14.517 1.00 94.25 92 GLY A O 1
ATOM 753 N N . TYR A 1 93 ? 13.343 0.165 -13.444 1.00 94.38 93 TYR A N 1
ATOM 754 C CA . TYR A 1 93 ? 14.424 -0.584 -12.802 1.00 94.38 93 TYR A CA 1
ATOM 755 C C . TYR A 1 93 ? 13.947 -1.337 -11.554 1.00 94.38 93 TYR A C 1
ATOM 757 O O . TYR A 1 93 ? 14.139 -2.545 -11.438 1.00 94.38 93 TYR A O 1
ATOM 765 N N . PHE A 1 94 ? 13.311 -0.628 -10.616 1.00 95.50 94 PHE A N 1
ATOM 766 C CA . PHE A 1 94 ? 12.840 -1.224 -9.368 1.00 95.50 94 PHE A CA 1
ATOM 767 C C . PHE A 1 94 ? 11.466 -1.879 -9.564 1.00 95.50 94 PHE A C 1
ATOM 769 O O . PHE A 1 94 ? 10.518 -1.185 -9.948 1.00 95.50 94 PHE A O 1
ATOM 776 N N . PRO A 1 95 ? 11.320 -3.187 -9.279 1.00 95.69 95 PRO A N 1
ATOM 777 C CA . PRO A 1 95 ? 10.006 -3.804 -9.231 1.00 95.69 95 PRO A CA 1
ATOM 778 C C . PRO A 1 95 ? 9.209 -3.248 -8.047 1.00 95.69 95 PRO A C 1
ATOM 780 O O . PRO A 1 95 ? 9.763 -2.961 -6.986 1.00 95.69 95 PRO A O 1
ATOM 783 N N . VAL A 1 96 ? 7.895 -3.131 -8.226 1.00 97.56 96 VAL A N 1
ATOM 784 C CA . VAL A 1 96 ? 6.957 -2.776 -7.158 1.00 97.56 96 VAL A CA 1
ATOM 785 C C . VAL A 1 96 ? 6.048 -3.971 -6.918 1.00 97.56 96 VAL A C 1
ATOM 787 O O . VAL A 1 96 ? 5.430 -4.479 -7.854 1.00 97.56 96 VAL A O 1
ATOM 790 N N . VAL A 1 97 ? 5.986 -4.429 -5.672 1.00 97.81 97 VAL A N 1
ATOM 791 C CA . VAL A 1 97 ? 5.167 -5.568 -5.245 1.00 97.81 97 VAL A CA 1
ATOM 792 C C . VAL A 1 97 ? 4.037 -5.102 -4.338 1.00 97.81 97 VAL A C 1
ATOM 794 O O . VAL A 1 97 ? 4.137 -4.064 -3.680 1.00 97.81 97 VAL A O 1
ATOM 797 N N . SER A 1 98 ? 2.960 -5.887 -4.281 1.00 98.19 98 SER A N 1
ATOM 798 C CA . SER A 1 98 ? 1.911 -5.631 -3.301 1.00 98.19 98 SER A CA 1
ATOM 799 C C . SER A 1 98 ? 2.441 -5.852 -1.885 1.00 98.19 98 SER A C 1
ATOM 801 O O . SER A 1 98 ? 3.077 -6.862 -1.587 1.00 98.19 98 SER A O 1
ATOM 803 N N . MET A 1 99 ? 2.143 -4.909 -0.995 1.00 98.44 99 MET A N 1
ATOM 804 C CA . MET A 1 99 ? 2.425 -5.023 0.435 1.00 98.44 99 MET A CA 1
ATOM 805 C C . MET A 1 99 ? 1.493 -6.020 1.132 1.00 98.44 99 MET A C 1
ATOM 807 O O . MET A 1 99 ? 1.824 -6.485 2.222 1.00 98.44 99 MET A O 1
ATOM 811 N N . THR A 1 100 ? 0.337 -6.318 0.531 1.00 98.62 100 THR A N 1
ATOM 812 C CA . THR A 1 100 ? -0.748 -7.119 1.114 1.00 98.62 100 THR A CA 1
ATOM 813 C C . THR A 1 100 ? -1.321 -8.110 0.102 1.00 98.62 100 THR A C 1
ATOM 815 O O . THR A 1 100 ? -1.277 -7.855 -1.104 1.00 98.62 100 THR A O 1
ATOM 818 N N . ASP A 1 101 ? -1.899 -9.211 0.593 1.00 98.44 101 ASP A N 1
ATOM 819 C CA . ASP A 1 101 ? -2.843 -9.991 -0.217 1.00 98.44 101 ASP A CA 1
ATOM 820 C C . ASP A 1 101 ? -4.095 -9.127 -0.475 1.00 98.44 101 ASP A C 1
ATOM 822 O O . ASP A 1 101 ? -4.530 -8.386 0.418 1.00 98.44 101 ASP A O 1
ATOM 826 N N . GLY A 1 102 ? -4.751 -9.274 -1.625 1.00 98.25 102 GLY A N 1
ATOM 827 C CA . GLY A 1 102 ? -5.980 -8.524 -1.885 1.00 98.25 102 GLY A CA 1
ATOM 828 C C . GLY A 1 102 ? -6.551 -8.681 -3.284 1.00 98.25 102 GLY A C 1
ATOM 829 O O . GLY A 1 102 ? -6.286 -9.653 -3.981 1.00 98.25 102 GLY A O 1
ATOM 830 N N . VAL A 1 103 ? -7.359 -7.699 -3.682 1.00 98.75 103 VAL A N 1
ATOM 831 C CA . VAL A 1 103 ? -7.954 -7.617 -5.022 1.00 98.75 103 VAL A CA 1
ATOM 832 C C . VAL A 1 103 ? -7.546 -6.310 -5.683 1.00 98.75 103 VAL A C 1
ATOM 834 O O . VAL A 1 103 ? -7.602 -5.243 -5.060 1.00 98.75 103 VAL A O 1
ATOM 837 N N . VAL A 1 104 ? -7.179 -6.367 -6.962 1.00 98.69 104 VAL A N 1
ATOM 838 C CA . VAL A 1 104 ? -6.950 -5.174 -7.783 1.00 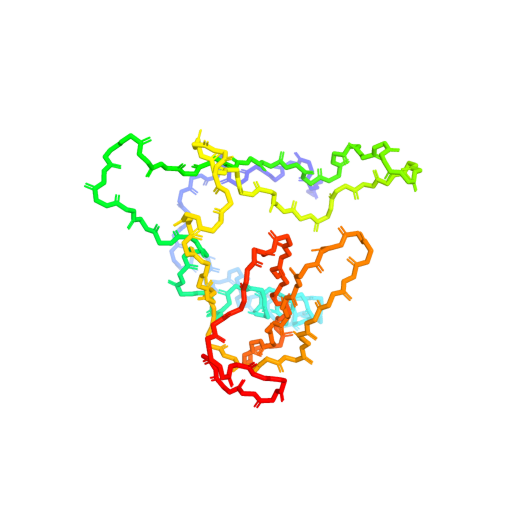98.69 104 VAL A CA 1
ATOM 839 C C . VAL A 1 104 ? -8.276 -4.434 -7.979 1.00 98.69 104 VAL A C 1
ATOM 841 O O . VAL A 1 104 ? -9.088 -4.775 -8.834 1.00 98.69 104 VAL A O 1
ATOM 844 N N . GLU A 1 105 ? -8.507 -3.385 -7.194 1.00 98.50 105 GLU A N 1
ATOM 845 C CA . GLU A 1 105 ? -9.745 -2.600 -7.229 1.00 98.50 105 GLU A CA 1
ATOM 846 C C . GLU A 1 105 ? -9.726 -1.555 -8.358 1.00 98.50 105 GLU A C 1
ATOM 848 O O . GLU A 1 105 ? -10.755 -1.271 -8.980 1.00 98.50 105 GLU A O 1
ATOM 853 N N . LYS A 1 106 ? -8.554 -0.972 -8.650 1.00 97.69 106 LYS A N 1
ATOM 854 C CA . LYS A 1 106 ? -8.362 0.009 -9.732 1.00 97.69 106 LYS A CA 1
ATOM 855 C C . LYS A 1 106 ? -7.022 -0.198 -10.432 1.00 97.69 106 LYS A C 1
ATOM 857 O O . LYS A 1 106 ? -6.006 -0.371 -9.775 1.00 97.69 106 LYS A O 1
ATOM 862 N N . LEU A 1 107 ? -7.006 -0.061 -11.757 1.00 97.25 107 LEU A N 1
ATOM 863 C CA . LEU A 1 107 ? -5.799 -0.090 -12.592 1.00 97.25 107 LEU A CA 1
ATOM 864 C C . LEU A 1 107 ? -5.943 0.910 -13.750 1.00 97.25 107 LEU A C 1
ATOM 866 O O . LEU A 1 107 ? -7.062 1.180 -14.196 1.00 97.25 107 LEU A O 1
ATOM 870 N N . GLY A 1 108 ? -4.860 1.583 -14.159 1.00 97.19 108 GLY A N 1
ATOM 871 C CA . GLY A 1 108 ? -4.876 2.577 -15.249 1.00 97.19 108 GLY A CA 1
ATOM 872 C C . GLY A 1 108 ? -4.320 3.961 -14.885 1.00 97.19 108 GLY A C 1
ATOM 873 O O . GLY A 1 108 ? -3.775 4.162 -13.803 1.00 97.19 108 GLY A O 1
ATOM 874 N N . TRP A 1 109 ? -4.458 4.918 -15.804 1.00 97.94 109 TRP A N 1
ATOM 875 C CA . TRP A 1 109 ? -3.789 6.221 -15.726 1.00 97.94 109 TRP A CA 1
ATOM 876 C C . TRP A 1 109 ? -4.617 7.309 -15.016 1.00 97.94 109 TRP A C 1
ATOM 878 O O . TRP A 1 109 ? -5.836 7.377 -15.178 1.00 97.94 109 TRP A O 1
ATOM 888 N N . LEU A 1 110 ? -3.950 8.183 -14.255 1.00 95.94 110 LEU A N 1
ATOM 889 C CA . LEU A 1 110 ? -4.486 9.436 -13.708 1.00 95.94 110 LEU A CA 1
ATOM 890 C C . LEU A 1 110 ? -3.512 10.590 -13.972 1.00 95.94 110 LEU A C 1
ATOM 892 O O . LEU A 1 110 ? -2.308 10.413 -13.827 1.00 95.94 110 LEU A O 1
ATOM 896 N N . GLU A 1 111 ? -4.025 11.799 -14.214 1.00 93.50 111 GLU A N 1
ATOM 897 C CA . GLU A 1 111 ? -3.206 12.997 -14.487 1.00 93.50 111 GLU A CA 1
ATOM 898 C C . GLU A 1 111 ? -2.106 13.236 -13.446 1.00 93.50 111 GLU A C 1
ATOM 900 O O . GLU A 1 111 ? -0.957 13.493 -13.789 1.00 93.50 111 GLU A O 1
ATOM 905 N N . LYS A 1 112 ? -2.444 13.105 -12.160 1.00 89.94 112 LYS A N 1
ATOM 906 C CA . LYS A 1 112 ? -1.501 13.330 -11.055 1.00 89.94 112 LYS A CA 1
ATOM 907 C C . LYS A 1 112 ? -0.783 12.071 -10.584 1.00 89.94 112 LYS A C 1
ATOM 909 O O . LYS A 1 112 ? 0.168 12.195 -9.828 1.00 89.94 112 LYS A O 1
ATOM 914 N N . GLY A 1 113 ? -1.261 10.888 -10.967 1.00 93.06 113 GLY A N 1
ATOM 915 C CA . GLY A 1 113 ? -0.743 9.603 -10.487 1.00 93.06 113 GLY A CA 1
ATOM 916 C C . GLY A 1 113 ? 0.051 8.827 -11.532 1.00 93.06 113 GLY A C 1
ATOM 917 O O . GLY A 1 113 ? 0.662 7.823 -11.191 1.00 93.06 113 GLY A O 1
ATOM 918 N N . GLY A 1 114 ? 0.034 9.253 -12.798 1.00 96.56 114 GLY A N 1
ATOM 919 C CA . GLY A 1 114 ? 0.530 8.440 -13.902 1.00 96.56 114 GLY A CA 1
ATOM 920 C C . GLY A 1 114 ? -0.192 7.093 -13.962 1.00 96.56 114 GLY A C 1
ATOM 921 O O . GLY A 1 114 ? -1.379 7.002 -13.637 1.00 96.56 114 GLY A O 1
ATOM 922 N N . ASN A 1 115 ? 0.534 6.044 -14.346 1.00 97.69 115 ASN A N 1
ATOM 923 C CA . ASN A 1 115 ? 0.056 4.673 -14.203 1.00 97.69 115 ASN A CA 1
ATOM 924 C C . ASN A 1 115 ? -0.033 4.321 -12.719 1.00 97.69 115 ASN A C 1
ATOM 926 O O . ASN A 1 115 ? 0.966 4.372 -11.998 1.00 97.69 115 ASN A O 1
ATOM 930 N N . ARG A 1 116 ? -1.239 3.972 -12.276 1.00 98.19 116 ARG A N 1
ATOM 931 C CA . ARG A 1 116 ? -1.512 3.610 -10.892 1.00 98.19 116 ARG A CA 1
ATOM 932 C C . ARG A 1 116 ? -2.277 2.307 -10.788 1.00 98.19 116 ARG A C 1
ATOM 934 O O . ARG A 1 116 ? -3.058 1.941 -11.673 1.00 98.19 116 ARG A O 1
ATOM 941 N N . ILE A 1 117 ? -2.100 1.663 -9.649 1.00 98.44 117 ILE A N 1
ATOM 942 C CA . ILE A 1 117 ? -2.854 0.492 -9.232 1.00 98.44 117 ILE A CA 1
ATOM 943 C C . ILE A 1 117 ? -3.292 0.669 -7.779 1.00 98.44 117 ILE A C 1
ATOM 945 O O . ILE A 1 117 ? -2.574 1.237 -6.958 1.00 98.44 117 ILE A O 1
ATOM 949 N N . GLY A 1 118 ? -4.514 0.246 -7.490 1.00 98.44 118 GLY A N 1
ATOM 950 C CA . GLY A 1 118 ? -5.108 0.250 -6.166 1.00 98.44 118 GLY A CA 1
ATOM 951 C C . GLY A 1 118 ? -5.511 -1.157 -5.776 1.00 98.44 118 GLY A C 1
ATOM 952 O O . GLY A 1 118 ? -6.278 -1.785 -6.507 1.00 98.44 118 GLY A O 1
ATOM 953 N N . ILE A 1 119 ? -5.009 -1.629 -4.641 1.00 98.75 119 ILE A N 1
ATOM 954 C CA . ILE A 1 119 ? -5.272 -2.968 -4.115 1.00 98.75 119 ILE A CA 1
ATOM 955 C C . ILE A 1 119 ? -6.089 -2.826 -2.836 1.00 98.75 119 ILE A C 1
ATOM 957 O O . ILE A 1 119 ? -5.686 -2.111 -1.918 1.00 98.75 119 ILE A O 1
ATOM 961 N N . ARG A 1 120 ? -7.242 -3.496 -2.779 1.00 98.69 120 ARG A N 1
ATOM 962 C CA . ARG A 1 120 ? -8.054 -3.599 -1.566 1.00 98.69 120 ARG A CA 1
ATOM 963 C C . ARG A 1 120 ? -7.642 -4.850 -0.800 1.00 98.69 120 ARG A C 1
ATOM 965 O O . ARG A 1 120 ? -7.804 -5.953 -1.318 1.00 98.69 120 ARG A O 1
ATOM 972 N N . SER A 1 121 ? -7.118 -4.673 0.407 1.00 98.38 121 SER A N 1
ATOM 973 C CA . SER A 1 121 ? -6.729 -5.773 1.288 1.00 98.38 121 SER A CA 1
ATOM 974 C C . SER A 1 121 ? -7.948 -6.433 1.943 1.00 98.38 121 SER A C 1
ATOM 976 O O . SER A 1 121 ? -9.064 -5.903 1.898 1.00 98.38 121 SER A O 1
ATOM 978 N N . LYS A 1 122 ? -7.741 -7.589 2.580 1.00 97.62 122 LYS A N 1
ATOM 979 C CA . LYS A 1 122 ? -8.807 -8.394 3.204 1.00 97.62 122 LYS A CA 1
ATOM 980 C C . LYS A 1 122 ? -9.493 -7.666 4.365 1.00 97.62 122 LYS A C 1
ATOM 982 O O . LYS A 1 122 ? -10.715 -7.732 4.471 1.00 97.62 122 LYS A O 1
ATOM 987 N N . SER A 1 123 ? -8.735 -6.925 5.169 1.00 97.31 123 SER A N 1
ATOM 988 C CA . SER A 1 123 ? -9.243 -6.081 6.258 1.00 97.31 123 SER A CA 1
ATOM 989 C C . SER A 1 123 ? -9.755 -4.714 5.784 1.00 97.31 123 SER A C 1
ATOM 991 O O . SER A 1 123 ? -10.202 -3.900 6.586 1.00 97.31 123 SER A O 1
ATOM 993 N N . GLY A 1 124 ? -9.742 -4.447 4.472 1.00 97.06 124 GLY A N 1
ATOM 994 C CA . GLY A 1 124 ? -10.395 -3.285 3.867 1.00 97.06 124 GLY A CA 1
ATOM 995 C C . GLY A 1 124 ? -9.487 -2.085 3.588 1.00 97.06 124 GLY A C 1
ATOM 996 O O . GLY A 1 124 ? -9.979 -1.071 3.079 1.00 97.06 124 GLY A O 1
ATOM 997 N N . GLY A 1 125 ? -8.181 -2.180 3.848 1.00 97.81 125 GLY A N 1
ATOM 998 C CA . GLY A 1 125 ? -7.209 -1.148 3.485 1.00 97.81 125 GLY A CA 1
ATOM 999 C C . GLY A 1 125 ? -7.093 -0.984 1.971 1.00 97.81 125 GLY A C 1
ATOM 1000 O O . GLY A 1 125 ? -7.097 -1.966 1.235 1.00 97.81 125 GLY A O 1
ATOM 1001 N N . TYR A 1 126 ? -6.998 0.256 1.483 1.00 98.19 126 TYR A N 1
ATOM 1002 C CA . TYR A 1 126 ? -6.754 0.539 0.064 1.00 98.19 126 TYR A CA 1
ATOM 1003 C C . TYR A 1 126 ? -5.316 1.010 -0.141 1.00 98.19 126 TYR A C 1
ATOM 1005 O O . TYR A 1 126 ? -4.964 2.138 0.207 1.00 98.19 126 TYR A O 1
ATOM 1013 N N . PHE A 1 127 ? -4.495 0.144 -0.724 1.00 98.38 127 PHE A N 1
ATOM 1014 C CA . PHE A 1 127 ? -3.083 0.386 -0.985 1.00 98.38 127 PHE A CA 1
ATOM 1015 C C . PHE A 1 127 ? -2.907 0.926 -2.400 1.00 98.38 127 PHE A C 1
ATOM 1017 O O . PHE A 1 127 ? -3.205 0.246 -3.383 1.00 98.38 127 PHE A O 1
ATOM 1024 N N . TYR A 1 128 ? -2.454 2.173 -2.493 1.00 98.31 128 TYR A N 1
ATOM 1025 C CA . TYR A 1 128 ? -2.340 2.918 -3.741 1.00 98.31 128 TYR A CA 1
ATOM 1026 C C . TYR A 1 128 ? -0.877 3.052 -4.166 1.00 98.31 128 TYR A C 1
ATOM 1028 O O . TYR A 1 128 ? -0.076 3.665 -3.464 1.00 98.31 128 TYR A O 1
ATOM 1036 N N . TYR A 1 129 ? -0.557 2.531 -5.348 1.00 98.38 129 TYR A N 1
ATOM 1037 C CA . TYR A 1 129 ? 0.767 2.603 -5.959 1.00 98.38 129 TYR A CA 1
ATOM 1038 C C . TYR A 1 129 ? 0.661 3.451 -7.224 1.00 98.38 129 TYR A C 1
ATOM 1040 O O . TYR A 1 129 ? -0.197 3.201 -8.074 1.00 98.38 129 TYR A O 1
ATOM 1048 N N . ALA A 1 130 ? 1.510 4.465 -7.346 1.00 97.88 130 ALA A N 1
ATOM 1049 C CA . ALA A 1 130 ? 1.468 5.449 -8.421 1.00 97.88 130 ALA A CA 1
ATOM 1050 C C . ALA A 1 130 ? 2.823 5.594 -9.105 1.00 97.88 130 ALA A C 1
ATOM 1052 O O . ALA A 1 130 ? 3.834 5.096 -8.618 1.00 97.88 130 ALA A O 1
ATOM 1053 N N . HIS A 1 131 ? 2.825 6.319 -10.222 1.00 97.25 131 HIS A N 1
ATOM 1054 C CA . HIS A 1 131 ? 4.011 6.643 -11.011 1.00 97.25 131 HIS A CA 1
ATOM 1055 C C . HIS A 1 131 ? 4.747 5.406 -11.539 1.00 97.25 131 HIS A C 1
ATOM 1057 O O . HIS A 1 131 ? 5.961 5.432 -11.729 1.00 97.25 131 HIS A O 1
ATOM 1063 N N . LEU A 1 132 ? 4.002 4.331 -11.805 1.00 98.06 132 LEU A N 1
ATOM 1064 C CA . LEU A 1 132 ? 4.557 3.099 -12.348 1.00 98.06 132 LEU A CA 1
ATOM 1065 C C . LEU A 1 132 ? 4.995 3.301 -13.805 1.00 98.06 132 LEU A C 1
ATOM 1067 O O . LEU A 1 132 ? 4.325 3.978 -14.587 1.00 98.06 132 LEU A O 1
ATOM 1071 N N . ASP A 1 133 ? 6.103 2.674 -14.189 1.00 98.06 133 ASP A N 1
ATOM 1072 C CA . ASP A 1 133 ? 6.531 2.641 -15.591 1.00 98.06 133 ASP A CA 1
ATOM 1073 C C . ASP A 1 133 ? 5.606 1.727 -16.416 1.00 98.06 133 ASP A C 1
ATOM 1075 O O . ASP A 1 133 ? 5.050 2.138 -17.436 1.00 98.06 133 ASP A O 1
ATOM 1079 N N . SER A 1 134 ? 5.343 0.521 -15.907 1.00 97.31 134 SER A N 1
ATOM 1080 C CA . SER A 1 134 ? 4.495 -0.498 -16.531 1.00 97.31 134 SER A CA 1
ATOM 1081 C C . SER A 1 134 ? 3.768 -1.355 -15.482 1.00 97.31 134 SER A C 1
ATOM 1083 O O . SER A 1 134 ? 4.061 -1.278 -14.288 1.00 97.31 134 SER A O 1
ATOM 1085 N N . TYR A 1 135 ? 2.782 -2.143 -15.923 1.00 97.88 135 TYR A N 1
ATOM 1086 C CA . TYR A 1 135 ? 2.075 -3.118 -15.083 1.00 97.88 135 TYR A CA 1
ATOM 1087 C C . TYR A 1 135 ? 2.610 -4.532 -15.318 1.00 97.88 135 TYR A C 1
ATOM 1089 O O . TYR A 1 135 ? 3.126 -4.833 -16.397 1.00 97.88 135 TYR A O 1
ATOM 1097 N N . ALA A 1 136 ? 2.418 -5.416 -14.336 1.00 96.44 136 ALA A N 1
ATOM 1098 C CA . ALA A 1 136 ? 2.682 -6.838 -14.513 1.00 96.44 136 ALA A CA 1
ATOM 1099 C C . ALA A 1 136 ? 1.843 -7.405 -15.685 1.00 96.44 136 ALA A C 1
ATOM 1101 O O . ALA A 1 136 ? 0.663 -7.057 -15.812 1.00 96.44 136 ALA A O 1
ATOM 1102 N N . PRO A 1 137 ? 2.417 -8.260 -16.554 1.00 96.06 137 PRO A N 1
ATOM 1103 C CA . PRO A 1 137 ? 1.699 -8.806 -17.702 1.00 96.06 137 PRO A CA 1
ATOM 1104 C C . PRO A 1 137 ? 0.427 -9.553 -17.297 1.00 96.06 137 PRO A C 1
ATOM 1106 O O . PRO A 1 137 ? 0.454 -10.399 -16.409 1.00 96.06 137 PRO A O 1
ATOM 1109 N N . GLY A 1 138 ? -0.679 -9.260 -17.983 1.00 95.19 138 GLY A N 1
ATOM 1110 C CA . GLY A 1 138 ? -1.968 -9.920 -17.754 1.00 95.19 138 GLY A CA 1
ATOM 1111 C C . GLY A 1 138 ? -2.755 -9.415 -16.542 1.00 95.19 138 GLY A C 1
ATOM 1112 O O . GLY A 1 138 ? -3.889 -9.843 -16.376 1.00 95.19 138 GLY A O 1
ATOM 1113 N N . LEU A 1 139 ? -2.202 -8.492 -15.747 1.00 96.31 139 LEU A N 1
ATOM 1114 C CA . LEU A 1 139 ? -2.880 -7.953 -14.572 1.00 96.31 139 LEU A CA 1
ATOM 1115 C C . LEU A 1 139 ? -4.045 -7.034 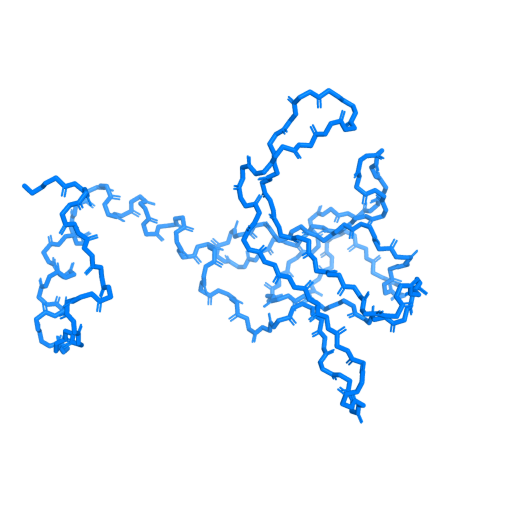-14.962 1.00 96.31 139 LEU A C 1
ATOM 1117 O O . LEU A 1 139 ? -3.906 -6.128 -15.791 1.00 96.31 139 LEU A O 1
ATOM 1121 N N . SER A 1 140 ? -5.188 -7.236 -14.322 1.00 97.50 140 SER A N 1
ATOM 1122 C CA . SER A 1 140 ? -6.442 -6.550 -14.596 1.00 97.50 140 SER A CA 1
ATOM 1123 C C . SER A 1 140 ? -7.220 -6.252 -13.310 1.00 97.50 140 SER A C 1
ATOM 1125 O O . SER A 1 140 ? -6.911 -6.751 -12.229 1.00 97.50 140 SER A O 1
ATOM 1127 N N . ALA A 1 141 ? -8.214 -5.365 -13.398 1.00 97.81 141 ALA A N 1
ATOM 1128 C CA . ALA A 1 141 ? -9.080 -5.087 -12.256 1.00 97.81 141 ALA A CA 1
ATOM 1129 C C . ALA A 1 141 ? -9.959 -6.310 -11.950 1.00 97.81 141 ALA A C 1
ATOM 1131 O O . ALA A 1 141 ? -10.615 -6.832 -12.848 1.00 97.81 141 ALA A O 1
ATOM 1132 N N . GLY A 1 142 ? -10.006 -6.707 -10.680 1.00 98.25 142 GLY A N 1
ATOM 1133 C CA . GLY A 1 142 ? -10.680 -7.915 -10.207 1.00 98.25 142 GLY A CA 1
ATOM 1134 C C . GLY A 1 142 ? -9.746 -9.094 -9.933 1.00 98.25 142 GLY A C 1
ATOM 1135 O O . GLY A 1 142 ? -10.190 -10.043 -9.293 1.00 98.25 142 GLY A O 1
ATOM 1136 N N . ASP A 1 143 ? -8.479 -9.029 -10.351 1.00 98.44 143 ASP A N 1
ATOM 1137 C CA . ASP A 1 143 ? -7.512 -10.093 -10.071 1.00 98.44 143 ASP A CA 1
ATOM 1138 C C . ASP A 1 143 ? -7.120 -10.127 -8.587 1.00 98.44 143 ASP A C 1
ATOM 1140 O O . ASP A 1 143 ? -6.987 -9.081 -7.940 1.00 98.44 143 ASP A O 1
ATOM 1144 N N . GLU A 1 144 ? -6.919 -11.338 -8.066 1.00 98.00 144 GLU A N 1
ATOM 1145 C CA . GLU A 1 144 ? -6.343 -11.577 -6.741 1.00 98.00 144 GLU A CA 1
ATOM 1146 C C . GLU A 1 144 ? -4.813 -11.496 -6.798 1.00 98.00 144 GLU A C 1
ATOM 1148 O O . GLU A 1 144 ? -4.188 -11.951 -7.761 1.00 98.00 144 GLU A O 1
ATOM 1153 N N . VAL A 1 145 ? -4.218 -10.916 -5.755 1.00 95.25 145 VAL A N 1
ATOM 1154 C CA . VAL A 1 145 ? -2.771 -10.685 -5.606 1.00 95.25 145 VAL A CA 1
ATOM 1155 C C . VAL A 1 145 ? -2.278 -11.066 -4.222 1.00 95.25 145 VAL A C 1
ATOM 1157 O O . VAL A 1 145 ? -3.097 -11.036 -3.270 1.00 95.25 145 VAL A O 1
#

Sequence (145 aa):
MLISDYNPVALGQIDNVTFLRGINKVSKTQIFQEMYGYYDAILSDLRYFPVPKIDSEEMDVRFGDTWYALREYGGKRRHEGTDIMACNNERGYFPVVSMTDGVVEKLGWLEKGGNRIGIRSKSGGYFYYAHLDSYAPGLSAGDEV